Protein AF-A0A949Z963-F1 (afdb_monomer)

Foldseek 3Di:
DDDDAQEEEAEACQLVPVVLVVCVVDPNHAYEYDDPDVVSVVCSVVPVVNVVRPNYDD

Nearest PDB structures (foldseek):
  3mgg-assembly1_A  TM=7.351E-01  e=8.935E-04  Methanosarcina mazei
  5kn4-assembly1_B  TM=7.133E-01  e=1.223E-02  Thalictrum flavum subsp. glaucum
  5kpc-assembly1_B  TM=7.132E-01  e=1.623E-02  Thalictrum flavum subsp. glaucum
  5koc-assembly1_A  TM=7.101E-01  e=1.742E-02  Thalictrum flavum subsp. glaucum
  5kok-assembly1_B  TM=7.208E-01  e=2.859E-02  Thalictrum flavum subsp. glaucum

Mean predicted aligned error: 2.43 Å

Structure (mmCIF, N/CA/C/O backbone):
data_AF-A0A949Z963-F1
#
_entry.id   AF-A0A949Z963-F1
#
loop_
_atom_site.group_PDB
_atom_site.id
_atom_site.type_symbol
_atom_site.label_atom_id
_atom_site.label_alt_id
_atom_site.label_comp_id
_atom_site.label_asym_id
_atom_site.label_entity_id
_atom_site.label_seq_id
_atom_site.pdbx_PDB_ins_code
_atom_site.Cartn_x
_atom_site.Cartn_y
_atom_site.Cartn_z
_atom_site.occupancy
_atom_site.B_iso_or_equiv
_atom_site.auth_seq_id
_atom_site.auth_comp_id
_atom_site.auth_asym_id
_atom_site.auth_atom_id
_atom_site.pdbx_PDB_model_num
ATOM 1 N N . MET A 1 1 ? -15.161 15.505 18.360 1.00 59.69 1 MET A N 1
ATOM 2 C CA . MET A 1 1 ? -14.031 14.709 17.828 1.00 59.69 1 MET A CA 1
ATOM 3 C C . MET A 1 1 ? -14.437 14.208 16.454 1.00 59.69 1 MET A C 1
ATOM 5 O O . MET A 1 1 ? -15.588 13.819 16.311 1.00 59.69 1 MET A O 1
ATOM 9 N N . SER A 1 2 ? -13.571 14.306 15.443 1.00 80.69 2 SER A N 1
ATOM 10 C CA . SER A 1 2 ? -13.872 13.785 14.102 1.00 80.69 2 SER A CA 1
ATOM 11 C C . SER A 1 2 ? -13.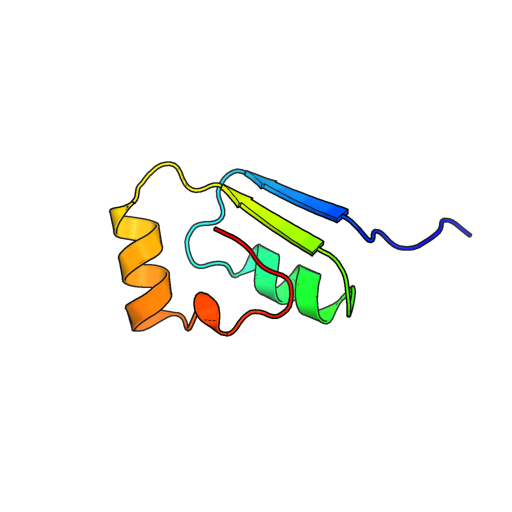850 12.257 14.110 1.00 80.69 2 SER A C 1
ATOM 13 O O . SER A 1 2 ? -13.023 11.657 14.797 1.00 80.69 2 SER A O 1
ATOM 15 N N . THR A 1 3 ? -14.748 11.633 13.351 1.00 86.44 3 THR A N 1
ATOM 16 C CA . THR A 1 3 ? -14.729 10.184 13.112 1.00 86.44 3 THR A CA 1
ATOM 17 C C . THR A 1 3 ? -13.416 9.801 12.417 1.00 86.44 3 THR A C 1
ATOM 19 O O . THR A 1 3 ? -12.993 10.536 11.516 1.00 86.44 3 THR A O 1
ATOM 22 N N . PRO A 1 4 ? -12.745 8.704 12.816 1.00 88.56 4 PRO A N 1
ATOM 23 C CA . PRO A 1 4 ? -11.551 8.238 12.119 1.00 88.56 4 PRO A CA 1
ATOM 24 C C . PRO A 1 4 ? -11.859 7.885 10.650 1.00 88.56 4 PRO A C 1
ATOM 26 O O .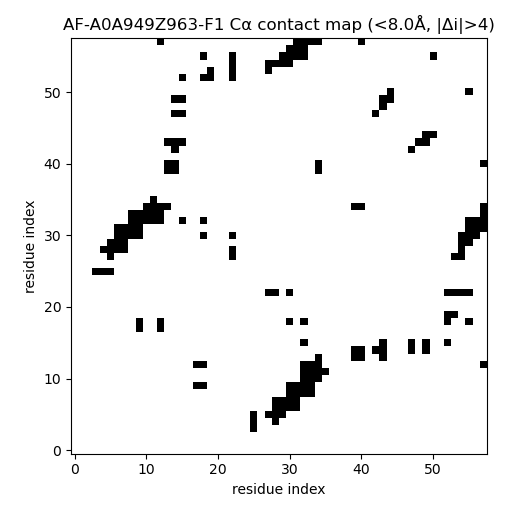 PRO A 1 4 ? -12.998 7.551 10.316 1.00 88.56 4 PRO A O 1
ATOM 29 N N . PRO A 1 5 ? -10.867 7.974 9.750 1.00 93.25 5 PRO A N 1
ATOM 30 C CA . PRO A 1 5 ? -11.044 7.608 8.351 1.00 93.25 5 PRO A CA 1
ATOM 31 C C . PRO A 1 5 ? -11.299 6.102 8.190 1.00 93.25 5 PRO A C 1
ATOM 33 O O . PRO A 1 5 ? -10.646 5.277 8.823 1.00 93.25 5 PRO A O 1
ATOM 36 N N . HIS A 1 6 ? -12.229 5.758 7.295 1.00 96.12 6 HIS A N 1
ATOM 37 C CA . HIS A 1 6 ? -12.590 4.371 6.960 1.00 96.12 6 HIS A CA 1
ATOM 38 C C . HIS A 1 6 ? -12.350 4.009 5.484 1.00 96.12 6 HIS A C 1
ATOM 40 O O . HIS A 1 6 ? -12.399 2.835 5.128 1.00 96.12 6 HIS A O 1
ATOM 46 N N . ARG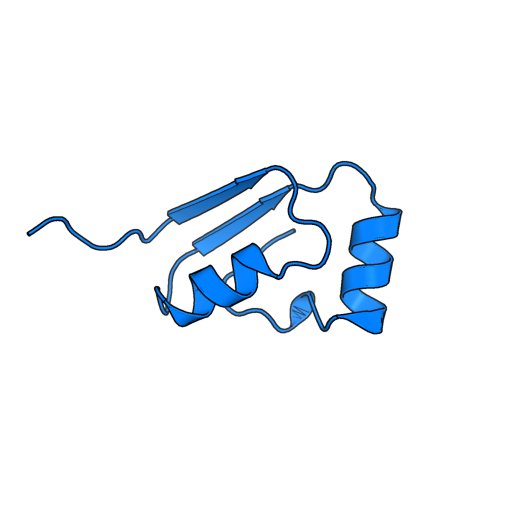 A 1 7 ? -12.115 5.002 4.616 1.00 98.06 7 ARG A N 1
ATOM 47 C CA . ARG A 1 7 ? -11.811 4.831 3.188 1.00 98.06 7 ARG A CA 1
ATOM 48 C C . ARG A 1 7 ? -10.668 5.760 2.817 1.00 98.06 7 ARG A C 1
ATOM 50 O O . ARG A 1 7 ? -10.751 6.954 3.108 1.00 98.06 7 ARG A O 1
ATOM 57 N N . ILE A 1 8 ? -9.616 5.220 2.217 1.00 98.44 8 ILE A N 1
ATOM 58 C CA . ILE A 1 8 ? -8.370 5.941 1.962 1.00 98.44 8 ILE A CA 1
ATOM 59 C C . ILE A 1 8 ? -7.901 5.630 0.540 1.00 98.44 8 ILE A C 1
ATOM 61 O O . ILE A 1 8 ? -7.867 4.470 0.149 1.00 98.44 8 ILE A O 1
ATOM 65 N N . LEU A 1 9 ? -7.526 6.663 -0.217 1.00 98.56 9 LEU A N 1
ATOM 66 C CA . LEU A 1 9 ? -6.891 6.537 -1.530 1.00 98.56 9 LEU A CA 1
ATOM 67 C C . LEU A 1 9 ? -5.420 6.947 -1.409 1.00 98.56 9 LEU A C 1
ATOM 69 O O . LEU A 1 9 ? -5.129 8.056 -0.956 1.00 98.56 9 LEU A O 1
ATOM 73 N N . VAL A 1 10 ? -4.506 6.077 -1.831 1.00 98.31 10 VAL A N 1
ATOM 74 C CA . VAL A 1 10 ? -3.062 6.334 -1.879 1.00 98.31 10 VAL A CA 1
ATOM 75 C C . VAL A 1 10 ? -2.628 6.414 -3.339 1.00 98.31 10 VAL A C 1
ATOM 77 O O . VAL A 1 10 ? -2.602 5.406 -4.035 1.00 98.31 10 VAL A O 1
ATOM 80 N N . ILE A 1 11 ? -2.269 7.610 -3.808 1.00 98.25 11 ILE A N 1
ATOM 81 C CA . ILE A 1 11 ? -1.726 7.815 -5.159 1.00 98.25 11 ILE A CA 1
ATOM 82 C C . ILE A 1 11 ? -0.197 7.771 -5.073 1.00 98.25 11 ILE A C 1
ATOM 84 O O . ILE A 1 11 ? 0.396 8.601 -4.386 1.00 98.25 11 ILE A O 1
ATOM 88 N N . GLY A 1 12 ? 0.424 6.808 -5.757 1.00 97.75 12 GLY A N 1
ATOM 89 C CA . GLY A 1 12 ? 1.841 6.471 -5.597 1.00 97.75 12 GLY A CA 1
ATOM 90 C C . GLY A 1 12 ? 2.047 5.464 -4.466 1.00 97.75 12 GLY A C 1
ATOM 91 O O . GLY A 1 12 ? 2.695 5.767 -3.464 1.00 97.75 12 GLY A O 1
ATOM 92 N N . ASN A 1 13 ? 1.439 4.281 -4.589 1.00 98.06 13 ASN A N 1
ATOM 93 C CA . ASN A 1 13 ? 1.504 3.246 -3.558 1.00 98.06 13 ASN A CA 1
ATOM 94 C C . ASN A 1 13 ? 2.914 2.647 -3.402 1.00 98.06 13 ASN A C 1
ATOM 96 O O . ASN A 1 13 ? 3.291 2.280 -2.284 1.00 98.06 13 ASN A O 1
ATOM 100 N N . ALA A 1 14 ? 3.698 2.575 -4.485 1.00 97.94 14 ALA A N 1
ATOM 101 C CA . ALA A 1 14 ? 5.026 1.973 -4.509 1.00 97.94 14 ALA A CA 1
ATOM 102 C C . ALA A 1 14 ? 5.057 0.613 -3.772 1.00 97.94 14 ALA A C 1
ATOM 104 O O . ALA A 1 14 ? 4.221 -0.257 -4.009 1.00 97.94 14 ALA A O 1
ATOM 105 N N . GLY A 1 15 ? 5.982 0.444 -2.822 1.00 98.12 15 GLY A N 1
ATOM 106 C CA . GLY A 1 15 ? 6.108 -0.751 -1.977 1.00 98.12 15 GLY A CA 1
ATOM 107 C C . GLY A 1 15 ? 5.021 -0.948 -0.906 1.00 98.12 15 GLY A C 1
ATOM 108 O O . GLY A 1 15 ? 5.083 -1.902 -0.131 1.00 98.12 15 GLY A O 1
ATOM 109 N N . GLY A 1 16 ? 4.055 -0.033 -0.790 1.00 98.44 16 GLY A N 1
ATOM 110 C CA . GLY A 1 16 ? 2.961 -0.113 0.181 1.00 98.44 16 GLY A CA 1
ATOM 111 C C . GLY A 1 16 ? 3.306 0.344 1.604 1.00 98.44 16 GLY A C 1
ATOM 112 O O . GLY A 1 16 ? 2.532 0.093 2.527 1.00 98.44 16 GLY A O 1
ATOM 113 N N . THR A 1 17 ? 4.435 1.024 1.836 1.00 98.25 17 THR A N 1
ATOM 114 C CA . THR A 1 17 ? 4.833 1.484 3.187 1.00 98.25 17 THR A CA 1
ATOM 115 C C . THR A 1 17 ? 3.790 2.409 3.815 1.00 98.25 17 THR A C 1
ATOM 117 O O . THR A 1 17 ? 3.412 2.216 4.971 1.00 98.25 17 THR A O 1
ATOM 120 N N . ALA A 1 18 ? 3.284 3.385 3.054 1.00 98.12 18 ALA A N 1
ATOM 121 C CA . ALA A 1 18 ? 2.240 4.286 3.535 1.00 98.12 18 ALA A CA 1
ATOM 122 C C . ALA A 1 18 ? 0.944 3.519 3.845 1.00 98.12 18 ALA A C 1
ATOM 124 O O . ALA A 1 18 ? 0.397 3.666 4.936 1.00 98.12 18 ALA A O 1
ATOM 125 N N . ALA A 1 19 ? 0.502 2.638 2.939 1.00 98.38 19 ALA A N 1
ATOM 126 C CA . ALA A 1 19 ? -0.677 1.796 3.142 1.00 98.38 19 ALA A CA 1
ATOM 127 C C . ALA A 1 19 ? -0.561 0.910 4.393 1.00 98.38 19 ALA A C 1
ATOM 129 O O . ALA A 1 19 ? -1.523 0.768 5.141 1.00 98.38 19 ALA A O 1
ATOM 130 N N . ARG A 1 20 ? 0.628 0.373 4.681 1.00 98.56 20 ARG A N 1
ATOM 131 C CA . ARG A 1 20 ? 0.889 -0.441 5.878 1.00 98.56 20 ARG A CA 1
ATOM 132 C C . ARG A 1 20 ? 0.734 0.345 7.170 1.00 98.56 20 ARG A C 1
ATOM 134 O O . ARG A 1 20 ? 0.107 -0.135 8.109 1.00 98.56 20 ARG A O 1
ATOM 141 N N . VAL A 1 21 ? 1.285 1.557 7.206 1.00 98.44 21 VAL A N 1
ATOM 142 C CA . VAL A 1 21 ? 1.125 2.461 8.350 1.00 98.44 21 VAL A CA 1
ATOM 143 C C . VAL A 1 21 ? -0.348 2.828 8.522 1.00 98.44 21 VAL A C 1
ATOM 145 O O . VAL A 1 21 ? -0.868 2.748 9.629 1.00 98.44 21 VAL A O 1
ATOM 148 N N . LEU A 1 22 ? -1.042 3.165 7.434 1.00 98.25 22 LEU A N 1
ATOM 149 C CA . LEU A 1 22 ? -2.465 3.512 7.466 1.00 98.25 22 LEU A CA 1
ATOM 150 C C . LEU A 1 22 ? -3.339 2.340 7.934 1.00 98.25 22 LEU A C 1
ATOM 152 O O . LEU A 1 22 ? -4.215 2.546 8.767 1.00 98.25 22 LEU A O 1
ATOM 156 N N . SER A 1 23 ? -3.061 1.119 7.472 1.00 98.25 23 SER A N 1
ATOM 157 C CA . SER A 1 23 ? -3.737 -0.110 7.907 1.00 98.25 23 SER A CA 1
ATOM 158 C C . SER A 1 23 ? -3.559 -0.360 9.411 1.00 98.25 23 SER A C 1
ATOM 160 O O . SER A 1 23 ? -4.512 -0.712 10.106 1.00 98.25 23 SER A O 1
ATOM 162 N N . ALA A 1 24 ? -2.359 -0.100 9.946 1.00 98.19 24 ALA A N 1
ATOM 163 C CA . ALA A 1 24 ? -2.078 -0.226 11.375 1.00 98.19 24 ALA A CA 1
ATOM 164 C C . ALA A 1 24 ? -2.740 0.876 12.225 1.00 98.19 24 ALA A C 1
ATOM 166 O O . ALA A 1 24 ? -3.207 0.602 13.329 1.00 98.19 24 ALA A O 1
ATOM 167 N N . LEU A 1 25 ? -2.780 2.117 11.728 1.00 97.62 25 LEU A N 1
ATOM 168 C CA . LEU A 1 25 ? -3.382 3.256 12.433 1.00 97.62 25 LEU A CA 1
ATOM 169 C C . LEU A 1 25 ? -4.913 3.230 12.406 1.00 97.62 25 LEU A C 1
ATOM 1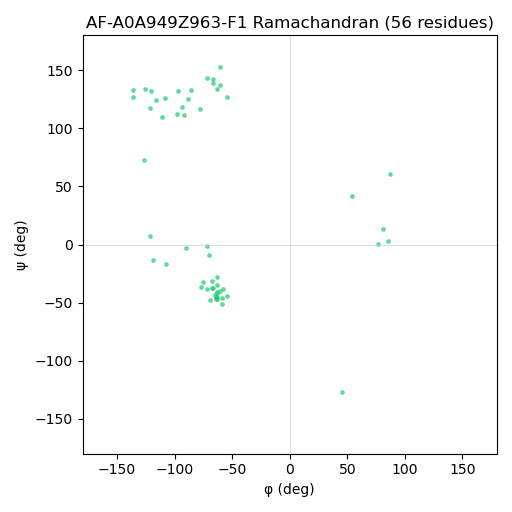71 O O . LEU A 1 25 ? -5.549 3.6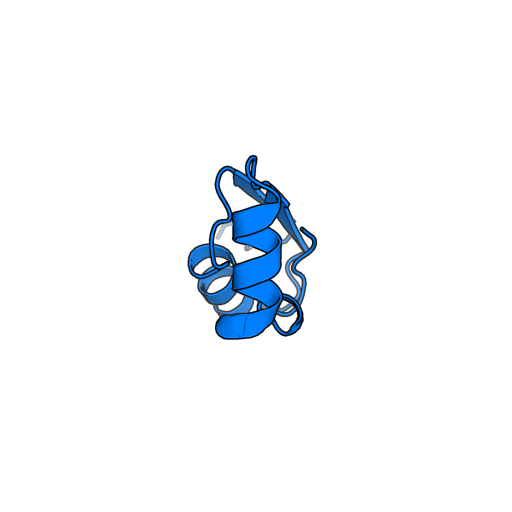82 13.359 1.00 97.62 25 LEU A O 1
ATOM 175 N N . TYR A 1 26 ? -5.499 2.696 11.334 1.00 97.44 26 TYR A N 1
ATOM 176 C CA . TYR A 1 26 ? -6.942 2.631 11.127 1.00 97.44 26 TYR A CA 1
ATOM 177 C C . TYR A 1 26 ? -7.387 1.190 10.832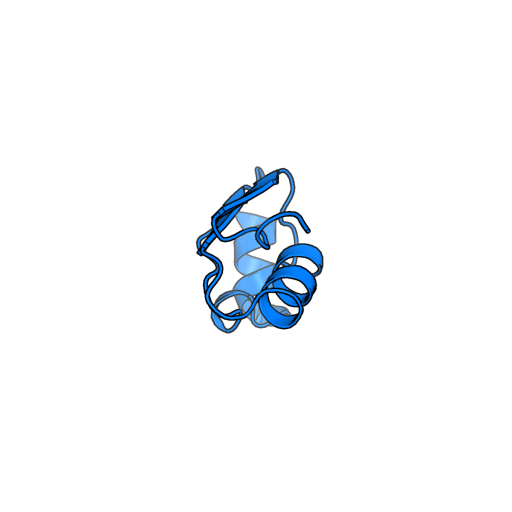 1.00 97.44 26 TYR A C 1
ATOM 179 O O . TYR A 1 26 ? -7.745 0.876 9.693 1.00 97.44 26 TYR A O 1
ATOM 187 N N . PRO A 1 27 ? -7.391 0.295 11.843 1.00 96.50 27 PRO A N 1
ATOM 188 C CA . PRO A 1 27 ? -7.835 -1.081 11.654 1.00 96.50 27 PRO A CA 1
ATOM 189 C C . PRO A 1 27 ? -9.246 -1.147 11.053 1.00 96.50 27 PRO A C 1
ATOM 191 O O . PRO A 1 27 ? -10.184 -0.538 11.569 1.00 96.50 27 PRO A O 1
ATOM 194 N N . GLY A 1 28 ? -9.392 -1.893 9.956 1.00 96.19 28 GLY A N 1
ATOM 195 C CA . GLY A 1 28 ? -10.655 -2.032 9.223 1.00 96.19 28 GLY A CA 1
ATOM 196 C C . GLY A 1 28 ? -10.929 -0.941 8.182 1.00 96.19 28 GLY A C 1
ATOM 197 O O . GLY A 1 28 ? -11.993 -0.964 7.565 1.00 96.19 28 GLY A O 1
ATOM 198 N N . ALA A 1 29 ? -10.006 0.001 7.961 1.00 97.81 29 ALA A N 1
ATOM 199 C CA . ALA A 1 29 ? -10.098 0.912 6.826 1.00 97.81 29 ALA A CA 1
ATOM 200 C C . ALA A 1 29 ? -9.929 0.163 5.492 1.00 97.81 29 ALA A C 1
ATOM 202 O O . ALA A 1 29 ? -9.113 -0.751 5.374 1.00 97.81 29 ALA A O 1
ATOM 203 N N . VAL A 1 30 ? -10.684 0.590 4.480 1.00 98.62 30 VAL A N 1
ATOM 204 C CA . VAL A 1 30 ? -10.502 0.180 3.082 1.00 98.62 30 VAL A CA 1
ATOM 205 C C . VAL A 1 30 ? -9.498 1.129 2.437 1.00 98.62 30 VAL A C 1
ATOM 207 O O . VAL A 1 30 ? -9.689 2.349 2.481 1.00 98.62 30 VAL A O 1
ATOM 210 N N . ILE A 1 31 ? -8.432 0.581 1.863 1.00 98.75 31 ILE A N 1
ATOM 211 C CA . ILE A 1 31 ? -7.328 1.334 1.274 1.00 98.75 31 ILE A CA 1
ATOM 212 C C . ILE A 1 31 ? -7.206 0.942 -0.197 1.00 98.75 31 ILE A C 1
ATOM 214 O O . ILE A 1 31 ? -6.891 -0.203 -0.509 1.00 98.75 31 ILE A O 1
ATOM 218 N N . ASP A 1 32 ? -7.407 1.906 -1.088 1.00 98.75 32 ASP A N 1
ATOM 219 C CA . ASP A 1 32 ? -7.150 1.759 -2.518 1.00 98.75 32 ASP A CA 1
ATOM 220 C C . ASP A 1 32 ? -5.774 2.372 -2.818 1.00 98.75 32 ASP A C 1
ATOM 222 O O . ASP A 1 32 ? -5.567 3.578 -2.660 1.00 98.75 32 ASP A O 1
ATOM 226 N N . GLY A 1 33 ? -4.803 1.542 -3.190 1.00 98.31 33 GLY A N 1
ATOM 227 C CA . GLY A 1 33 ? -3.475 1.960 -3.616 1.00 98.31 33 GLY A CA 1
ATOM 228 C C . GLY A 1 33 ? -3.397 2.025 -5.136 1.00 98.31 33 GLY A C 1
ATOM 229 O O . GLY A 1 33 ? -3.792 1.096 -5.823 1.00 98.31 33 GLY A O 1
ATOM 230 N N . VAL A 1 34 ? -2.867 3.121 -5.668 1.00 98.56 34 VAL A N 1
ATOM 231 C CA . VAL A 1 34 ? -2.632 3.295 -7.104 1.00 98.56 34 VAL A CA 1
ATOM 232 C C . VAL A 1 34 ? -1.137 3.430 -7.333 1.00 98.56 34 VAL A C 1
ATOM 234 O O . VAL A 1 34 ? -0.495 4.316 -6.767 1.00 98.56 34 VAL A O 1
ATOM 237 N N . GLU A 1 35 ? -0.591 2.573 -8.183 1.00 98.38 35 GLU A N 1
ATOM 238 C CA . GLU A 1 35 ? 0.778 2.652 -8.680 1.00 98.38 35 GLU A CA 1
ATOM 239 C C . GLU A 1 35 ? 0.742 2.641 -10.210 1.00 98.38 35 GLU A C 1
ATOM 241 O O . GLU A 1 35 ? -0.009 1.875 -10.811 1.00 98.38 35 GLU A O 1
ATOM 246 N N . LEU A 1 36 ? 1.502 3.538 -10.839 1.00 98.38 36 LEU A N 1
ATOM 247 C CA . LEU A 1 36 ? 1.522 3.670 -12.294 1.00 98.38 36 LEU A CA 1
ATOM 248 C C . LEU A 1 36 ? 2.354 2.556 -12.933 1.00 98.38 36 LEU A C 1
ATOM 250 O O . LEU A 1 36 ? 2.016 2.089 -14.020 1.00 98.38 36 LEU A O 1
ATOM 254 N N . ASP A 1 37 ? 3.447 2.165 -12.277 1.00 98.44 37 ASP A N 1
ATOM 255 C CA . ASP A 1 37 ? 4.368 1.164 -12.800 1.00 98.44 37 ASP A CA 1
ATOM 256 C C . ASP A 1 37 ? 3.985 -0.253 -12.319 1.00 98.44 37 ASP A C 1
ATOM 258 O O . ASP A 1 37 ? 4.132 -0.576 -11.131 1.00 98.44 37 ASP A O 1
ATOM 262 N N . PRO A 1 38 ? 3.521 -1.143 -13.217 1.00 97.81 38 PRO A N 1
ATOM 263 C CA . PRO A 1 38 ? 3.159 -2.504 -12.836 1.00 97.81 38 PRO A CA 1
ATOM 264 C C . PRO A 1 38 ? 4.356 -3.315 -12.317 1.00 97.81 38 PRO A C 1
ATOM 266 O O . PRO A 1 38 ? 4.160 -4.178 -11.463 1.00 97.81 38 PRO A O 1
ATOM 269 N N . VAL A 1 39 ? 5.588 -3.015 -12.753 1.00 98.56 39 VAL A N 1
ATOM 270 C CA . VAL A 1 39 ? 6.801 -3.700 -12.277 1.00 98.56 39 VAL A CA 1
ATOM 271 C C . VAL A 1 39 ? 7.054 -3.373 -10.806 1.00 98.56 39 VAL A C 1
ATOM 273 O O . VAL A 1 39 ? 7.430 -4.247 -10.029 1.00 98.56 39 VAL A O 1
ATOM 276 N N . VAL A 1 40 ? 6.785 -2.137 -10.374 1.00 98.50 40 VAL A N 1
ATOM 277 C CA . VAL A 1 40 ? 6.899 -1.761 -8.954 1.00 98.50 40 VAL A CA 1
ATOM 278 C C . VAL A 1 40 ? 5.904 -2.548 -8.103 1.00 98.50 40 VAL A C 1
ATOM 280 O O . VAL A 1 40 ? 6.268 -3.030 -7.031 1.00 98.50 40 VAL A O 1
ATOM 283 N N . THR A 1 41 ? 4.673 -2.730 -8.589 1.00 98.44 41 THR A N 1
ATOM 284 C CA . THR A 1 41 ? 3.658 -3.537 -7.893 1.00 98.44 41 THR A CA 1
ATOM 285 C C . THR A 1 41 ? 4.070 -5.007 -7.808 1.00 98.44 41 THR A C 1
ATOM 287 O O . THR A 1 41 ? 3.947 -5.611 -6.743 1.00 98.44 41 THR A O 1
ATOM 290 N N . GLU A 1 42 ? 4.602 -5.582 -8.888 1.00 98.62 42 GLU A N 1
ATOM 291 C CA . GLU A 1 42 ? 5.113 -6.959 -8.913 1.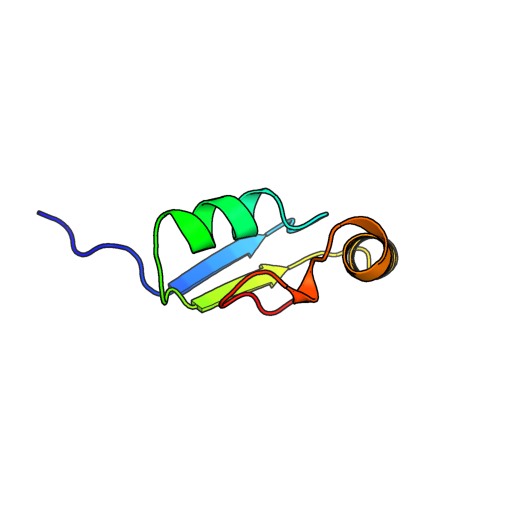00 98.62 42 GLU A CA 1
ATOM 292 C C . GLU A 1 42 ? 6.233 -7.165 -7.882 1.00 98.62 42 GLU A C 1
ATOM 294 O O . GLU A 1 42 ? 6.129 -8.034 -7.013 1.00 98.62 42 GLU A O 1
ATOM 299 N N . LEU A 1 43 ? 7.247 -6.293 -7.888 1.00 98.62 43 LEU A N 1
ATOM 300 C CA . LEU A 1 43 ? 8.353 -6.351 -6.931 1.00 98.62 43 LEU A CA 1
ATOM 301 C C . LEU A 1 43 ? 7.885 -6.125 -5.487 1.00 98.62 43 LEU A C 1
ATOM 303 O O . LEU A 1 43 ? 8.417 -6.725 -4.555 1.00 98.62 43 LEU A O 1
ATOM 307 N N . ALA A 1 44 ? 6.884 -5.273 -5.267 1.00 98.69 44 ALA A N 1
ATOM 308 C CA . ALA A 1 44 ? 6.318 -5.052 -3.942 1.00 98.69 44 ALA A CA 1
ATOM 309 C C . ALA A 1 44 ? 5.589 -6.300 -3.412 1.00 98.69 44 ALA A C 1
ATOM 311 O O . ALA A 1 44 ? 5.690 -6.616 -2.220 1.00 98.69 44 ALA A O 1
ATOM 312 N N . ARG A 1 45 ? 4.889 -7.040 -4.280 1.00 98.50 45 ARG A N 1
ATOM 313 C CA . ARG A 1 45 ? 4.286 -8.334 -3.927 1.00 98.50 45 ARG A CA 1
ATOM 314 C C . ARG A 1 45 ? 5.363 -9.361 -3.583 1.00 98.50 45 ARG A C 1
ATOM 316 O O . ARG A 1 45 ? 5.270 -9.986 -2.530 1.00 98.50 45 ARG A O 1
ATOM 323 N N . GLU A 1 46 ? 6.405 -9.472 -4.406 1.00 98.62 46 GLU A N 1
ATOM 324 C CA . GLU A 1 46 ? 7.479 -10.460 -4.238 1.00 98.62 46 GLU A CA 1
ATOM 325 C C . GLU A 1 46 ? 8.367 -10.185 -3.013 1.00 98.62 46 GLU A C 1
ATOM 327 O O . GLU A 1 46 ? 8.616 -11.081 -2.207 1.00 98.62 46 GLU A O 1
ATOM 332 N N . TYR A 1 47 ? 8.820 -8.942 -2.836 1.00 98.50 47 TYR A N 1
ATOM 333 C CA . TYR A 1 47 ? 9.869 -8.604 -1.868 1.00 98.50 47 TYR A CA 1
ATOM 334 C C . TYR A 1 47 ? 9.376 -7.844 -0.634 1.00 98.50 47 TYR A C 1
ATOM 336 O O . TYR A 1 47 ? 10.099 -7.763 0.359 1.00 98.50 47 TYR A O 1
ATOM 344 N N . MET A 1 48 ? 8.174 -7.257 -0.667 1.00 98.31 48 MET A N 1
ATOM 345 C CA . MET A 1 48 ? 7.700 -6.346 0.390 1.00 98.31 48 MET A CA 1
ATOM 346 C C . MET A 1 48 ? 6.406 -6.792 1.071 1.00 98.31 48 MET A C 1
ATOM 348 O O . MET A 1 48 ? 5.887 -6.045 1.909 1.00 98.31 48 MET A O 1
ATOM 352 N N . ALA A 1 49 ? 5.922 -7.999 0.756 1.00 98.25 49 ALA A N 1
ATOM 353 C CA . ALA A 1 49 ? 4.691 -8.578 1.289 1.00 98.25 49 ALA A CA 1
ATOM 354 C C . ALA A 1 49 ? 3.470 -7.660 1.094 1.00 98.25 49 ALA A C 1
ATOM 356 O O . ALA A 1 49 ? 2.660 -7.496 2.008 1.00 98.25 49 ALA A O 1
ATOM 357 N N . LEU A 1 50 ? 3.357 -7.034 -0.087 1.00 98.50 50 LEU A N 1
ATOM 358 C CA . LEU A 1 50 ? 2.283 -6.085 -0.400 1.00 98.50 50 LEU A CA 1
ATOM 359 C C . LEU A 1 50 ? 0.887 -6.688 -0.170 1.00 98.50 50 LEU A C 1
ATOM 361 O O . LEU A 1 50 ? 0.054 -6.066 0.485 1.00 98.50 50 LEU A O 1
ATOM 365 N N . ASP A 1 51 ? 0.680 -7.929 -0.616 1.00 98.19 51 ASP A N 1
ATOM 366 C CA . ASP A 1 51 ? -0.601 -8.644 -0.507 1.00 98.19 51 ASP A CA 1
ATOM 367 C C . ASP A 1 51 ? -0.959 -9.048 0.938 1.00 98.19 51 ASP A C 1
ATOM 369 O O . ASP A 1 51 ? -2.081 -9.464 1.217 1.00 98.19 51 ASP A O 1
ATOM 373 N N . SER A 1 52 ? -0.027 -8.892 1.883 1.00 98.38 52 SER A N 1
ATOM 374 C CA . SER A 1 52 ? -0.258 -9.156 3.307 1.00 98.38 52 SER A CA 1
ATOM 375 C C . SER A 1 52 ? -0.759 -7.928 4.075 1.00 98.38 52 SER A C 1
ATOM 377 O O . SER A 1 52 ? -1.002 -8.034 5.277 1.00 98.38 52 SER A O 1
ATOM 379 N N . ILE A 1 53 ? -0.884 -6.756 3.436 1.00 98.62 53 ILE A N 1
ATOM 380 C CA . ILE A 1 53 ? -1.354 -5.527 4.093 1.00 98.62 53 ILE A CA 1
ATOM 381 C C . ILE A 1 53 ? -2.888 -5.573 4.238 1.00 98.62 53 ILE A C 1
ATOM 383 O O . ILE A 1 53 ? -3.597 -5.546 3.232 1.00 98.62 53 ILE A O 1
ATOM 387 N N . PRO A 1 54 ? -3.442 -5.58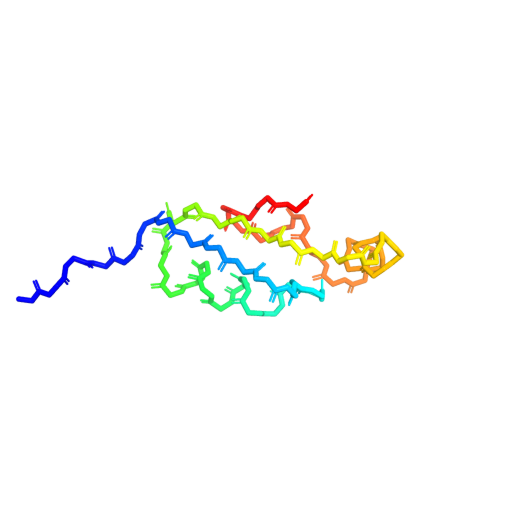9 5.468 1.00 98.56 54 PRO A N 1
ATOM 388 C CA . PRO A 1 54 ? 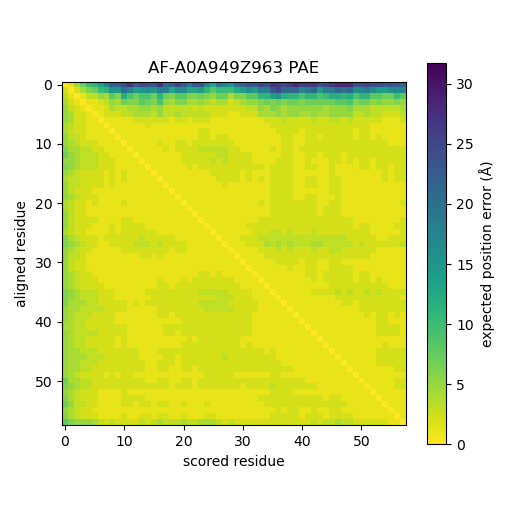-4.887 -5.683 5.656 1.00 98.56 54 PRO A CA 1
ATOM 389 C C . PRO A 1 54 ? -5.635 -4.481 5.072 1.00 98.56 54 PRO A C 1
ATOM 391 O O . PRO A 1 54 ? -5.270 -3.331 5.325 1.00 98.56 54 PRO A O 1
ATOM 394 N N . GLY A 1 55 ? -6.710 -4.757 4.334 1.00 98.12 55 GLY A N 1
ATOM 395 C CA . GLY A 1 55 ? -7.595 -3.737 3.762 1.00 98.12 55 GLY A CA 1
ATOM 396 C C . GLY A 1 55 ? -7.053 -3.029 2.518 1.00 98.12 55 GLY A C 1
ATOM 397 O O . GLY A 1 55 ? -7.752 -2.167 1.993 1.00 98.12 55 GLY A O 1
ATOM 398 N N . LEU A 1 56 ? -5.854 -3.382 2.040 1.00 98.62 56 LEU A N 1
ATOM 399 C CA . LEU A 1 56 ? -5.259 -2.810 0.835 1.00 98.62 56 LEU A CA 1
ATOM 400 C C . LEU A 1 56 ? -5.721 -3.543 -0.435 1.00 98.62 56 LEU A C 1
ATOM 402 O O . LEU A 1 56 ? -5.667 -4.768 -0.503 1.00 98.62 56 LEU A O 1
ATOM 406 N N . THR A 1 57 ? -6.113 -2.775 -1.450 1.00 98.44 57 THR A N 1
ATOM 407 C CA . THR A 1 57 ? -6.292 -3.210 -2.844 1.00 98.44 57 THR A CA 1
ATOM 408 C C . THR A 1 57 ? -5.368 -2.383 -3.741 1.00 98.44 57 THR A C 1
ATOM 410 O O . THR A 1 57 ? -5.337 -1.164 -3.590 1.00 98.44 57 THR A O 1
ATOM 413 N N . VAL A 1 58 ? -4.612 -3.031 -4.638 1.00 94.44 58 VAL A N 1
ATOM 414 C CA . VAL A 1 58 ? -3.695 -2.405 -5.620 1.00 94.44 58 VAL A CA 1
ATOM 415 C C . VAL A 1 58 ? -3.869 -3.061 -6.979 1.00 94.44 58 VAL A C 1
ATOM 417 O O . VAL A 1 58 ? -3.822 -4.317 -7.016 1.00 94.44 58 VAL A O 1
#

Radius of gyration: 11.37 Å; Cα contacts (8 Å, |Δi|>4): 91; chains: 1; bounding box: 25×25×31 Å

Secondary structure (DSSP, 8-state):
-PPPP-EEEEES-TTSHHHHHHHHHSTT-EEEEE-S-HHHHHHHHHHH-GGGSTTEE-

pLDDT: mean 96.73, std 5.8, range [59.69, 98.75]

Solvent-accessible surface area (backbone atoms only — not comparable to full-atom values): 3406 Å² total; per-residue (Å²): 134,82,80,79,73,53,72,47,79,39,82,70,28,59,57,32,64,67,58,45,53,49,30,69,77,29,76,86,22,43,31,44,38,39,61,91,53,67,66,48,47,52,49,12,44,75,76,53,50,39,86,72,37,67,52,60,46,117

Sequence (58 aa):
MSTPPHRILVIGNAGGTAARVLSALYPGAVIDGVELDPVVTELAREYMALDSIPGLTV